Protein AF-A0AAN6QGM3-F1 (afdb_monomer_lite)

Organism: NCBI:txid2074819

Structure (mmCIF, N/CA/C/O backbone):
data_AF-A0AAN6QGM3-F1
#
_entry.id   AF-A0AAN6QGM3-F1
#
loop_
_atom_site.group_PDB
_atom_site.id
_atom_site.type_symbol
_atom_site.label_atom_id
_atom_site.label_alt_id
_atom_site.label_comp_id
_atom_site.label_asym_id
_atom_site.label_entity_id
_atom_site.la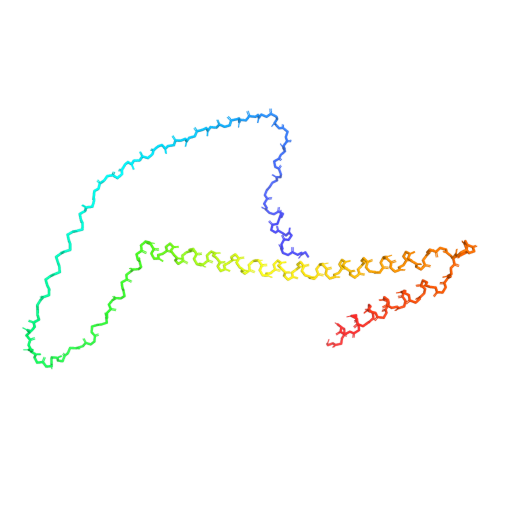bel_seq_id
_atom_site.pdbx_PDB_ins_code
_atom_site.Cartn_x
_atom_site.Cartn_y
_atom_site.Cartn_z
_atom_site.occupancy
_atom_site.B_iso_or_equiv
_atom_site.auth_seq_id
_atom_site.auth_comp_id
_atom_site.auth_asym_id
_atom_site.auth_atom_id
_atom_site.pdbx_PDB_model_num
ATOM 1 N N . MET A 1 1 ? 21.910 -12.677 5.726 1.00 45.75 1 MET A N 1
ATOM 2 C CA . MET A 1 1 ? 22.161 -11.367 5.085 1.00 45.75 1 MET A CA 1
ATOM 3 C C . MET A 1 1 ? 21.325 -11.303 3.813 1.00 45.75 1 MET A C 1
ATOM 5 O O . MET A 1 1 ? 21.329 -12.283 3.087 1.00 45.75 1 MET A O 1
ATOM 9 N N . HIS A 1 2 ? 20.541 -10.242 3.589 1.00 54.78 2 HIS A N 1
ATOM 10 C CA . HIS A 1 2 ? 19.729 -10.113 2.365 1.00 54.78 2 HIS A CA 1
ATOM 11 C C . HIS A 1 2 ? 20.602 -9.609 1.200 1.00 54.78 2 HIS A C 1
ATOM 13 O O . HIS A 1 2 ? 21.355 -8.661 1.424 1.00 54.78 2 HIS A O 1
ATOM 19 N N . PRO A 1 3 ? 20.458 -10.160 -0.018 1.00 70.75 3 PRO A N 1
ATOM 20 C CA . PRO A 1 3 ? 21.336 -9.859 -1.155 1.00 70.75 3 PRO A CA 1
ATOM 21 C C . PRO A 1 3 ? 21.278 -8.390 -1.609 1.00 70.75 3 PRO A C 1
ATOM 23 O O . PRO A 1 3 ? 22.310 -7.798 -1.903 1.00 70.75 3 PRO A O 1
ATOM 26 N N . GLU A 1 4 ? 20.111 -7.737 -1.556 1.00 66.81 4 GLU A N 1
ATOM 27 C CA . GLU A 1 4 ? 19.991 -6.291 -1.844 1.00 66.81 4 GLU A CA 1
ATOM 28 C C . GLU A 1 4 ? 20.796 -5.415 -0.877 1.00 66.81 4 GLU A C 1
ATOM 30 O O . GLU A 1 4 ? 21.246 -4.327 -1.227 1.00 66.81 4 GLU A O 1
ATOM 35 N N . ARG A 1 5 ? 20.996 -5.889 0.357 1.00 60.84 5 ARG A N 1
ATOM 36 C CA . ARG A 1 5 ? 21.742 -5.157 1.381 1.00 60.84 5 ARG A CA 1
ATOM 37 C C . ARG A 1 5 ? 23.250 -5.189 1.108 1.00 60.84 5 ARG A C 1
ATOM 39 O O . ARG A 1 5 ? 23.942 -4.272 1.525 1.00 60.84 5 ARG A O 1
ATOM 46 N N . GLN A 1 6 ? 23.733 -6.217 0.404 1.00 64.12 6 GLN A N 1
ATOM 47 C CA . GLN A 1 6 ? 25.119 -6.320 -0.065 1.00 64.12 6 GLN A CA 1
ATOM 48 C C . GLN A 1 6 ? 25.373 -5.400 -1.266 1.00 64.12 6 GLN A C 1
ATOM 50 O O . GLN A 1 6 ? 26.376 -4.699 -1.278 1.00 64.12 6 GLN A O 1
ATOM 55 N N . ALA A 1 7 ? 24.411 -5.267 -2.186 1.00 62.75 7 ALA A N 1
ATOM 56 C CA . ALA A 1 7 ? 24.526 -4.330 -3.310 1.00 62.75 7 ALA A CA 1
ATOM 57 C C . ALA A 1 7 ? 24.621 -2.847 -2.882 1.00 62.75 7 ALA A C 1
ATOM 59 O O . ALA A 1 7 ? 25.242 -2.049 -3.575 1.00 62.75 7 ALA A O 1
ATOM 60 N N . MET A 1 8 ? 24.043 -2.472 -1.732 1.00 61.19 8 MET A N 1
ATOM 61 C CA . MET A 1 8 ? 24.218 -1.132 -1.147 1.00 61.19 8 MET A CA 1
ATOM 62 C C . MET A 1 8 ? 25.567 -0.925 -0.442 1.00 61.19 8 MET A C 1
ATOM 64 O O . MET A 1 8 ? 25.939 0.222 -0.218 1.00 61.19 8 MET A O 1
ATOM 68 N N . LEU A 1 9 ? 26.263 -1.994 -0.043 1.00 62.78 9 LEU A N 1
ATOM 69 C CA . LEU A 1 9 ? 27.524 -1.905 0.703 1.00 62.78 9 LEU A CA 1
ATOM 70 C C . LEU A 1 9 ? 28.751 -1.793 -0.217 1.00 62.78 9 LEU A C 1
ATOM 72 O O . LEU A 1 9 ? 29.742 -1.193 0.187 1.00 62.78 9 LEU A O 1
ATOM 76 N N . ASP A 1 10 ? 28.668 -2.324 -1.441 1.00 60.16 10 ASP A N 1
ATOM 77 C CA . ASP A 1 10 ? 29.792 -2.381 -2.391 1.00 60.16 10 ASP A CA 1
ATOM 78 C C . ASP A 1 10 ? 29.887 -1.149 -3.323 1.00 60.16 10 ASP A C 1
ATOM 80 O O . ASP A 1 10 ? 30.833 -1.022 -4.102 1.00 60.16 10 ASP A O 1
ATOM 84 N N . VAL A 1 11 ? 28.941 -0.203 -3.233 1.00 61.22 11 VAL A N 1
ATOM 85 C CA . VAL A 1 11 ? 29.041 1.122 -3.869 1.00 61.22 11 VAL A CA 1
ATOM 86 C C . VAL A 1 11 ? 29.656 2.095 -2.856 1.00 61.22 11 VAL A C 1
ATOM 88 O O . VAL A 1 11 ? 29.065 2.390 -1.824 1.00 61.22 11 VAL A O 1
ATOM 91 N N . ALA A 1 12 ? 30.875 2.530 -3.172 1.00 56.12 12 ALA A N 1
ATOM 92 C CA . ALA A 1 12 ? 31.851 3.296 -2.391 1.00 56.12 12 ALA A CA 1
ATOM 93 C C . ALA A 1 12 ? 31.323 4.561 -1.637 1.00 56.12 12 ALA A C 1
ATOM 95 O O . ALA A 1 12 ? 30.191 4.999 -1.841 1.00 56.12 12 ALA A O 1
ATOM 96 N N . PRO A 1 13 ? 32.141 5.153 -0.735 1.00 55.97 13 PRO A N 1
ATOM 97 C CA . PRO A 1 13 ? 31.711 5.896 0.449 1.00 55.97 13 PRO A CA 1
ATOM 98 C C . PRO A 1 13 ? 31.058 7.245 0.127 1.00 55.97 13 PRO A C 1
ATOM 100 O O . PRO A 1 13 ? 31.417 7.924 -0.831 1.00 55.97 13 PRO A O 1
ATOM 103 N N . TYR A 1 14 ? 30.117 7.638 0.987 1.00 51.03 14 TYR A N 1
ATOM 104 C CA . TYR A 1 14 ? 29.386 8.903 0.940 1.00 51.03 14 TYR A CA 1
ATOM 105 C C . TYR A 1 14 ? 30.305 10.112 0.668 1.00 51.03 14 TYR A C 1
ATOM 107 O O . TYR A 1 14 ? 31.251 10.324 1.433 1.00 51.03 14 TYR A O 1
ATOM 115 N N . PRO A 1 15 ? 30.022 10.954 -0.346 1.00 53.88 15 PRO A N 1
ATOM 116 C CA . PRO A 1 15 ? 30.661 12.256 -0.441 1.00 53.88 15 PRO A CA 1
ATOM 117 C C . PRO A 1 15 ? 30.217 13.114 0.749 1.00 53.88 15 PRO A C 1
ATOM 119 O O . PRO A 1 15 ? 29.027 13.319 1.001 1.00 53.88 15 PRO A O 1
ATOM 122 N N . ASN A 1 16 ? 31.203 13.574 1.513 1.00 50.97 16 ASN A N 1
ATOM 123 C CA . ASN A 1 16 ? 31.045 14.508 2.615 1.00 50.97 16 ASN A CA 1
ATOM 124 C C . ASN A 1 16 ? 30.598 15.868 2.054 1.00 50.97 16 ASN A C 1
ATOM 126 O O . ASN A 1 16 ? 31.417 16.631 1.549 1.00 50.97 16 ASN A O 1
ATOM 130 N N . ASN A 1 17 ? 29.298 16.159 2.102 1.00 49.28 17 ASN A N 1
ATOM 131 C CA . ASN A 1 17 ? 28.749 17.441 1.663 1.00 49.28 17 ASN A CA 1
ATOM 132 C C . ASN A 1 17 ? 29.019 18.525 2.716 1.00 49.28 17 ASN A C 1
ATOM 134 O O . ASN A 1 17 ? 28.136 18.886 3.493 1.00 49.28 17 ASN A O 1
ATOM 138 N N . ASN A 1 18 ? 30.239 19.054 2.717 1.00 52.91 18 ASN A N 1
ATOM 139 C CA . ASN A 1 18 ? 30.542 20.357 3.295 1.00 52.91 18 ASN A CA 1
ATOM 140 C C . ASN A 1 18 ? 31.413 21.163 2.328 1.00 52.91 18 ASN A C 1
ATOM 142 O O . ASN A 1 18 ? 32.571 21.433 2.616 1.00 52.91 18 ASN A O 1
ATOM 146 N N . ASP A 1 19 ? 30.841 21.534 1.183 1.00 43.19 19 ASP A N 1
ATOM 147 C CA . ASP A 1 19 ? 31.385 22.605 0.356 1.00 43.19 19 ASP A CA 1
ATOM 148 C C . ASP A 1 19 ? 30.248 23.511 -0.113 1.00 43.19 19 ASP A C 1
ATOM 150 O O . ASP A 1 19 ? 29.473 23.212 -1.022 1.00 43.19 19 ASP A O 1
ATOM 154 N N . ASN A 1 20 ? 30.145 24.643 0.575 1.00 53.06 20 ASN A N 1
ATOM 155 C CA . ASN A 1 20 ? 29.345 25.787 0.188 1.00 53.06 20 ASN A CA 1
ATOM 156 C C . ASN A 1 20 ? 30.004 26.450 -1.033 1.00 53.06 20 ASN A C 1
ATOM 158 O O . ASN A 1 20 ? 30.749 27.418 -0.899 1.00 53.06 20 ASN A O 1
ATOM 162 N N . SER A 1 21 ? 29.751 25.919 -2.228 1.00 47.06 21 SER A N 1
ATOM 163 C CA . SER A 1 21 ? 30.049 26.612 -3.480 1.00 47.06 21 SER A CA 1
ATOM 164 C C . SER A 1 21 ? 28.881 26.456 -4.450 1.00 47.06 21 SER A C 1
ATOM 166 O O . SER A 1 21 ? 28.486 25.370 -4.855 1.00 47.06 21 SER A O 1
ATOM 168 N N . ASN A 1 22 ? 28.277 27.596 -4.757 1.00 48.69 22 ASN A N 1
ATOM 169 C CA . ASN A 1 22 ? 27.172 27.779 -5.681 1.00 48.69 22 ASN A CA 1
ATOM 170 C C . ASN A 1 22 ? 27.722 27.936 -7.111 1.00 48.69 22 ASN A C 1
ATOM 172 O O . ASN A 1 22 ? 28.393 28.941 -7.352 1.00 48.69 22 ASN A O 1
ATOM 176 N N . PRO A 1 23 ? 27.404 27.060 -8.086 1.00 49.44 23 PRO A N 1
ATOM 177 C CA . PRO A 1 23 ? 27.529 27.393 -9.493 1.00 49.44 23 PRO A CA 1
ATOM 178 C C . PRO A 1 23 ? 26.130 27.546 -10.093 1.00 49.44 23 PRO A C 1
ATOM 180 O O . PRO A 1 23 ? 25.440 26.598 -10.470 1.00 49.44 23 PRO A O 1
ATOM 183 N N . ARG A 1 24 ? 25.725 28.808 -10.164 1.00 36.22 24 ARG A N 1
ATOM 184 C CA . ARG A 1 24 ? 24.563 29.303 -10.890 1.00 36.22 24 ARG A CA 1
ATOM 185 C C . ARG A 1 24 ? 24.774 29.087 -12.394 1.00 36.22 24 ARG A C 1
ATOM 187 O O . ARG A 1 24 ? 25.694 29.654 -12.965 1.00 36.22 24 ARG A O 1
ATOM 194 N N . ALA A 1 25 ? 23.885 28.288 -12.982 1.00 44.72 25 ALA A N 1
ATOM 195 C CA . ALA A 1 25 ? 23.387 28.343 -14.359 1.00 44.72 25 ALA A CA 1
ATOM 196 C C . ALA A 1 25 ? 24.402 28.668 -15.478 1.00 44.72 25 ALA A C 1
ATOM 198 O O . ALA A 1 25 ? 24.598 29.828 -15.833 1.00 44.72 25 ALA A O 1
ATOM 199 N N . SER A 1 26 ? 24.935 27.632 -16.131 1.00 49.72 26 SER A N 1
ATOM 2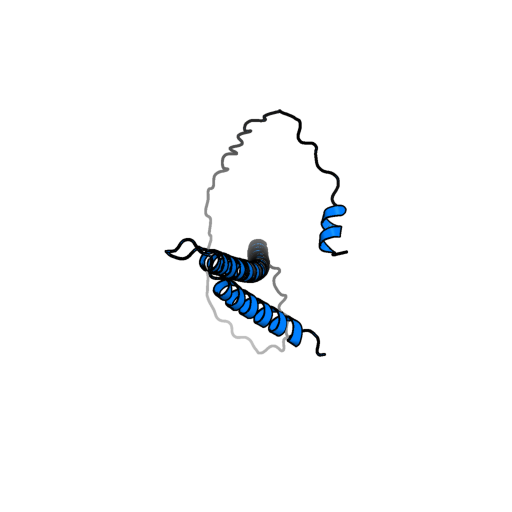00 C CA . SER A 1 26 ? 25.402 27.748 -17.515 1.00 49.72 26 SER A CA 1
ATOM 201 C C . SER A 1 26 ? 24.231 27.492 -18.464 1.00 49.72 26 SER A C 1
ATOM 203 O O . SER A 1 26 ? 23.849 26.353 -18.742 1.00 49.72 26 SER A O 1
ATOM 205 N N . ASP A 1 27 ? 23.665 28.601 -18.911 1.00 43.53 27 ASP A N 1
ATOM 206 C CA . ASP A 1 27 ? 22.826 28.742 -20.089 1.00 43.53 27 ASP A CA 1
ATOM 207 C C . ASP A 1 27 ? 23.559 28.167 -21.317 1.00 43.53 27 ASP A C 1
ATOM 209 O O . ASP A 1 27 ? 24.691 28.552 -21.614 1.00 43.53 27 ASP A O 1
ATOM 213 N N . SER A 1 28 ? 22.949 27.212 -22.017 1.00 44.72 28 SER A N 1
ATOM 214 C CA . SER A 1 28 ? 23.409 26.791 -23.345 1.00 44.72 28 SER A CA 1
ATOM 215 C C . SER A 1 28 ? 22.207 26.575 -24.257 1.00 44.72 28 SER A C 1
ATOM 217 O O . SER A 1 28 ? 21.855 25.468 -24.659 1.00 44.72 28 SER A O 1
ATOM 219 N N . THR A 1 29 ? 21.567 27.683 -24.620 1.00 42.59 29 THR A N 1
ATOM 220 C CA . THR A 1 29 ? 20.818 27.791 -25.872 1.00 42.59 29 THR A CA 1
ATOM 221 C C . THR A 1 29 ? 21.765 27.539 -27.045 1.00 42.59 29 THR A C 1
ATOM 223 O O . THR A 1 29 ? 22.423 28.455 -27.532 1.00 42.59 29 THR A O 1
ATOM 226 N N . THR A 1 30 ? 21.837 26.292 -27.511 1.00 42.12 30 THR A N 1
ATOM 227 C CA . THR A 1 30 ? 22.329 26.001 -28.862 1.00 42.12 30 THR A CA 1
ATOM 228 C C . THR A 1 30 ? 21.144 26.086 -29.808 1.00 42.12 30 THR A C 1
ATOM 230 O O . THR A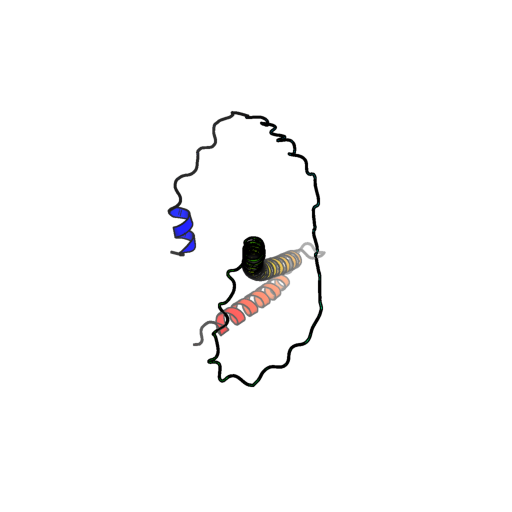 1 30 ? 20.255 25.237 -29.833 1.00 42.12 30 THR A O 1
ATOM 233 N N . THR A 1 31 ? 21.124 27.193 -30.533 1.00 47.19 31 THR A N 1
ATOM 234 C CA . THR A 1 31 ? 20.190 27.553 -31.589 1.00 47.19 31 THR A CA 1
ATOM 235 C C . THR A 1 31 ? 20.280 26.614 -32.793 1.00 47.19 31 THR A C 1
ATOM 237 O O . THR A 1 31 ? 21.362 26.257 -33.249 1.00 47.19 31 THR A O 1
ATOM 240 N N . ASN A 1 32 ? 19.094 26.271 -33.296 1.00 54.72 32 ASN A N 1
ATOM 241 C CA . ASN A 1 32 ? 18.745 25.562 -34.529 1.00 54.72 32 ASN A CA 1
ATOM 242 C C . ASN A 1 32 ? 19.741 25.667 -35.702 1.00 54.72 32 ASN A C 1
ATOM 244 O O . ASN A 1 32 ? 20.074 26.780 -36.112 1.00 54.72 32 ASN A O 1
ATOM 248 N N . PRO A 1 33 ? 20.019 24.556 -36.406 1.00 51.94 33 PRO A N 1
ATOM 249 C CA . PRO A 1 33 ? 20.223 24.589 -37.845 1.00 51.94 33 PRO A CA 1
ATOM 250 C C . PRO A 1 33 ? 18.882 24.426 -38.579 1.00 51.94 33 PRO A C 1
ATOM 252 O O . PRO A 1 33 ? 18.098 23.513 -38.326 1.00 51.94 33 PRO A O 1
ATOM 255 N N . ALA A 1 34 ? 18.625 25.373 -39.474 1.00 40.44 34 ALA A N 1
ATOM 256 C CA . ALA A 1 34 ? 17.460 25.483 -40.334 1.00 40.44 34 ALA A CA 1
ATOM 257 C C . ALA A 1 34 ? 17.261 24.272 -41.270 1.00 40.44 34 ALA A C 1
ATOM 259 O O . ALA A 1 34 ? 18.213 23.782 -41.871 1.00 40.44 34 ALA A O 1
ATOM 260 N N . ASN A 1 35 ? 16.002 23.870 -41.472 1.00 56.47 35 ASN A N 1
ATOM 261 C CA . ASN A 1 35 ? 15.564 23.201 -42.705 1.00 56.47 35 ASN A CA 1
ATOM 262 C C . ASN A 1 35 ? 15.402 24.275 -43.795 1.00 56.47 35 ASN A C 1
ATOM 264 O O . ASN A 1 35 ? 14.878 25.351 -43.493 1.00 56.47 35 ASN A O 1
ATOM 268 N N . PRO A 1 36 ? 15.819 24.019 -45.047 1.00 56.00 36 PRO A N 1
ATOM 269 C CA . PRO A 1 36 ? 14.862 23.479 -46.026 1.00 56.00 36 PRO A CA 1
ATOM 270 C C . PRO A 1 36 ? 15.551 22.512 -47.022 1.00 56.00 36 PRO A C 1
ATOM 272 O O . PRO A 1 36 ? 16.709 22.675 -47.381 1.00 56.00 36 PRO A O 1
ATOM 275 N N . THR A 1 37 ? 14.923 21.476 -47.568 1.00 41.97 37 THR A N 1
ATOM 276 C CA . THR A 1 37 ? 13.966 21.594 -48.676 1.00 41.97 37 THR A CA 1
ATOM 277 C C . THR A 1 37 ? 13.528 20.177 -49.054 1.00 41.97 37 THR A C 1
ATOM 279 O O . THR A 1 37 ? 14.347 19.280 -49.242 1.00 41.97 37 THR A O 1
ATOM 282 N N . THR A 1 38 ? 12.222 19.995 -49.177 1.00 50.19 38 THR A N 1
ATOM 283 C CA . THR A 1 38 ? 11.541 18.859 -49.797 1.00 50.19 38 THR A CA 1
ATOM 284 C C . THR A 1 38 ? 12.012 18.619 -51.233 1.00 50.19 38 THR A C 1
ATOM 286 O O . THR A 1 38 ? 11.849 19.488 -52.084 1.00 50.19 38 THR A O 1
ATOM 289 N N . SER A 1 39 ? 12.493 17.416 -51.537 1.00 42.25 39 SER A N 1
ATOM 290 C CA . SER A 1 39 ? 12.431 16.860 -52.895 1.00 42.25 39 SER A CA 1
ATOM 291 C C . SER A 1 39 ? 11.985 15.403 -52.812 1.00 42.25 39 SER A C 1
ATOM 293 O O . SER A 1 39 ? 12.764 14.459 -52.862 1.00 42.25 39 SER A O 1
ATOM 295 N N . THR A 1 40 ? 10.678 15.234 -52.620 1.00 41.44 40 THR A N 1
ATOM 296 C CA . THR A 1 40 ? 9.987 13.979 -52.905 1.00 41.44 40 THR A CA 1
ATOM 297 C C . THR A 1 40 ? 9.813 13.901 -54.419 1.00 41.44 40 THR A C 1
ATOM 299 O O . THR A 1 40 ? 8.830 14.404 -54.955 1.00 41.44 40 THR A O 1
ATOM 302 N N . THR A 1 41 ? 10.770 13.308 -55.125 1.00 44.25 41 THR A N 1
ATOM 303 C CA . THR A 1 41 ? 10.561 12.828 -56.497 1.00 44.25 41 THR A CA 1
ATOM 304 C C . THR A 1 41 ? 9.958 11.431 -56.398 1.00 44.25 41 THR A C 1
ATOM 306 O O . THR A 1 41 ? 10.655 10.423 -56.318 1.00 44.25 41 THR A O 1
ATOM 309 N N . ALA A 1 42 ? 8.630 11.398 -56.295 1.00 44.44 42 ALA A N 1
ATOM 310 C CA . ALA A 1 42 ? 7.839 10.205 -56.538 1.00 44.44 42 ALA A CA 1
ATOM 311 C C . ALA A 1 42 ? 7.646 10.082 -58.055 1.00 44.44 42 ALA A C 1
ATOM 313 O O . ALA A 1 42 ? 6.778 10.745 -58.612 1.00 44.44 42 ALA A O 1
ATOM 314 N N . ASP A 1 43 ? 8.472 9.266 -58.709 1.00 40.84 43 ASP A N 1
ATOM 315 C CA . ASP A 1 43 ? 8.142 8.702 -60.019 1.00 40.84 43 ASP A CA 1
ATOM 316 C C . ASP A 1 43 ? 7.521 7.321 -59.775 1.00 40.84 43 ASP A C 1
ATOM 318 O O . ASP A 1 43 ? 8.212 6.317 -59.591 1.00 40.84 43 ASP A O 1
ATOM 322 N N . ASP A 1 44 ? 6.192 7.306 -59.691 1.00 47.41 44 ASP A N 1
ATOM 323 C CA . ASP A 1 44 ? 5.360 6.109 -59.790 1.00 47.41 44 ASP A CA 1
ATOM 324 C C . ASP A 1 44 ? 4.945 5.974 -61.259 1.00 47.41 44 ASP A C 1
ATOM 326 O O . ASP A 1 44 ? 3.993 6.601 -61.717 1.00 47.41 44 ASP A O 1
ATOM 330 N N . GLN A 1 45 ? 5.714 5.198 -62.021 1.00 47.78 45 GLN A N 1
ATOM 331 C CA . GLN A 1 45 ? 5.303 4.695 -63.329 1.00 47.78 45 GLN A CA 1
ATOM 332 C C . GLN A 1 45 ? 4.985 3.209 -63.164 1.00 47.78 45 GLN A C 1
ATOM 334 O O . GLN A 1 45 ? 5.856 2.341 -63.247 1.00 47.78 45 GLN A O 1
ATOM 339 N N . GLN A 1 46 ? 3.713 2.930 -62.896 1.00 47.88 46 GLN A N 1
ATOM 340 C CA . GLN A 1 46 ? 3.098 1.634 -63.151 1.00 47.88 46 GLN A CA 1
ATOM 341 C C . GLN A 1 46 ? 2.788 1.526 -64.643 1.00 47.88 46 GLN A C 1
ATOM 343 O O . GLN A 1 46 ? 2.015 2.338 -65.140 1.00 47.88 46 GLN A O 1
ATOM 348 N N . GLN A 1 47 ? 3.277 0.478 -65.312 1.00 45.03 47 GLN A N 1
ATOM 349 C CA . GLN A 1 47 ? 2.460 -0.279 -66.269 1.00 45.03 47 GLN A CA 1
ATOM 350 C C . GLN A 1 47 ? 2.844 -1.774 -66.289 1.00 45.03 47 GLN A C 1
ATOM 352 O O . GLN A 1 47 ? 4.005 -2.098 -66.023 1.00 45.03 47 GLN A O 1
ATOM 357 N N . PRO A 1 48 ? 1.867 -2.676 -66.529 1.00 54.97 48 PRO A N 1
ATOM 358 C CA . PRO A 1 48 ? 1.998 -4.121 -66.362 1.00 54.97 48 PRO A CA 1
ATOM 359 C C . PRO A 1 48 ? 2.253 -4.856 -67.694 1.00 54.97 48 PRO A C 1
ATOM 361 O O . PRO A 1 48 ? 2.380 -4.238 -68.745 1.00 54.97 48 PRO A O 1
ATOM 364 N N . ASP A 1 49 ? 2.265 -6.187 -67.597 1.00 47.16 49 ASP A N 1
ATOM 365 C CA . ASP A 1 49 ? 2.147 -7.185 -68.669 1.00 47.16 49 ASP A CA 1
ATOM 366 C C . ASP A 1 49 ? 3.438 -7.605 -69.368 1.00 47.16 49 ASP A C 1
ATOM 368 O O . ASP A 1 49 ? 3.828 -7.003 -70.360 1.00 47.16 49 ASP A O 1
ATOM 372 N N . GLN A 1 50 ? 4.021 -8.724 -68.903 1.00 47.41 50 GLN A N 1
ATOM 373 C CA . GLN A 1 50 ? 4.469 -9.828 -69.770 1.00 47.41 50 GLN A CA 1
ATOM 374 C C . GLN A 1 50 ? 4.298 -11.174 -69.037 1.00 47.41 50 GLN A C 1
ATOM 376 O O . GLN A 1 50 ? 4.845 -11.387 -67.953 1.00 47.41 50 GLN A O 1
ATOM 381 N N . GLU A 1 51 ? 3.500 -12.062 -69.631 1.00 55.50 51 GLU A N 1
ATOM 382 C CA . GLU A 1 51 ? 3.347 -13.473 -69.266 1.00 55.50 51 GLU A CA 1
ATOM 383 C C . GLU A 1 51 ? 4.573 -14.270 -69.738 1.00 55.50 51 GLU A C 1
ATOM 385 O O . GLU A 1 51 ? 4.896 -14.240 -70.921 1.00 55.50 51 GLU A O 1
ATOM 390 N N . GLU A 1 52 ? 5.229 -15.027 -68.850 1.00 56.84 52 GLU A N 1
ATOM 391 C CA . GLU A 1 52 ? 6.211 -16.058 -69.228 1.00 56.84 52 GLU A CA 1
ATOM 392 C C . GLU A 1 52 ? 6.252 -17.219 -68.192 1.00 56.84 52 GLU A C 1
ATOM 394 O O . GLU A 1 52 ? 5.783 -17.056 -67.061 1.00 56.84 52 GLU A O 1
ATOM 399 N N . PRO A 1 53 ? 6.713 -18.429 -68.586 1.00 51.59 53 PRO A N 1
ATOM 400 C CA . PRO A 1 53 ? 6.192 -19.739 -68.149 1.00 51.59 53 PRO A CA 1
ATOM 401 C C . PRO A 1 53 ? 6.592 -20.160 -66.718 1.00 51.59 53 PRO A C 1
ATOM 403 O O . PRO A 1 53 ? 7.499 -19.559 -66.137 1.00 51.59 53 PRO A O 1
ATOM 406 N N . PRO A 1 54 ? 5.975 -21.217 -66.121 1.00 57.94 54 PRO A N 1
ATOM 407 C CA . PRO A 1 54 ? 6.265 -21.640 -64.749 1.00 57.94 54 PRO A CA 1
ATOM 408 C C . PRO A 1 54 ? 7.662 -22.259 -64.653 1.00 57.94 54 PRO A C 1
ATOM 410 O O . PRO A 1 54 ? 7.868 -23.472 -64.729 1.00 57.94 54 PRO A O 1
ATOM 413 N N . SER A 1 55 ? 8.642 -21.384 -64.479 1.00 53.47 55 SER A N 1
ATOM 414 C CA . SER A 1 55 ? 10.024 -21.744 -64.261 1.00 53.47 55 SER A CA 1
ATOM 415 C C . SER A 1 55 ? 10.186 -22.341 -62.865 1.00 53.47 55 SER A C 1
ATOM 417 O O . SER A 1 55 ? 9.866 -21.732 -61.842 1.00 53.47 55 SER A O 1
ATOM 419 N N . ARG A 1 56 ? 10.693 -23.573 -62.844 1.00 59.47 56 ARG A N 1
ATOM 420 C CA . ARG A 1 56 ? 11.105 -24.356 -61.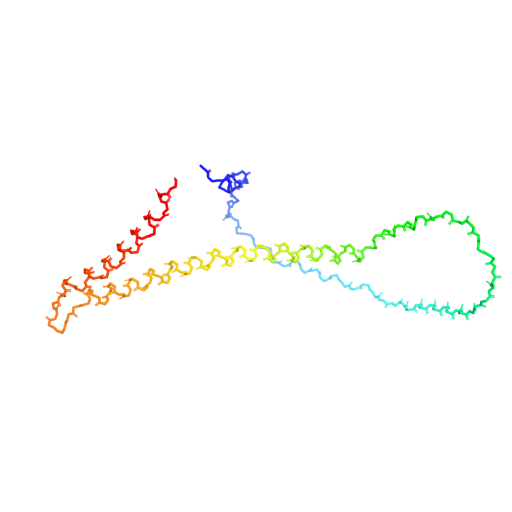679 1.00 59.47 56 ARG A CA 1
ATOM 421 C C . ARG A 1 56 ? 12.196 -23.591 -60.924 1.00 59.47 56 ARG A C 1
ATOM 423 O O . ARG A 1 56 ? 13.387 -23.783 -61.153 1.00 59.47 56 ARG A O 1
ATOM 430 N N . HIS A 1 57 ? 11.793 -22.668 -60.061 1.00 58.16 57 HIS A N 1
ATOM 431 C CA . HIS A 1 57 ? 12.703 -21.836 -59.290 1.00 58.16 57 HIS A CA 1
ATOM 432 C C . HIS A 1 57 ? 12.580 -22.171 -57.814 1.00 58.16 57 HIS A C 1
ATOM 434 O O . HIS A 1 57 ? 11.612 -21.834 -57.136 1.00 58.16 57 HIS A O 1
ATOM 440 N N . GLU A 1 58 ? 13.612 -22.877 -57.359 1.00 62.62 58 GLU A N 1
ATOM 441 C CA . GLU A 1 58 ? 14.060 -22.980 -55.980 1.00 62.62 58 GLU A CA 1
ATOM 442 C C . GLU A 1 58 ? 13.607 -21.772 -55.165 1.00 62.62 58 GLU A C 1
ATOM 444 O O . GLU A 1 58 ? 13.845 -20.619 -55.535 1.00 62.62 58 GLU A O 1
ATOM 449 N N . THR A 1 59 ? 12.953 -22.045 -54.040 1.00 64.50 59 THR A N 1
ATOM 450 C CA . THR A 1 59 ? 12.532 -21.051 -53.059 1.00 64.50 59 THR A CA 1
ATOM 451 C C . THR A 1 59 ? 13.730 -20.196 -52.641 1.00 64.50 59 THR A C 1
ATOM 453 O O . THR A 1 59 ? 14.441 -20.527 -51.686 1.00 64.50 59 THR A O 1
ATOM 456 N N . LYS A 1 60 ? 13.974 -19.087 -53.351 1.00 64.81 60 LYS A N 1
ATOM 457 C CA . LYS A 1 60 ? 14.943 -18.057 -52.977 1.00 64.81 60 LYS A CA 1
ATOM 458 C C . LYS A 1 60 ? 14.487 -17.524 -51.629 1.00 64.81 60 LYS A C 1
ATOM 460 O O . LYS A 1 60 ? 13.570 -16.707 -51.551 1.00 64.81 60 LYS A O 1
ATOM 465 N N . LYS A 1 61 ? 15.090 -18.036 -50.551 1.00 69.62 61 LYS A N 1
ATOM 466 C CA . LYS A 1 61 ? 14.846 -17.589 -49.176 1.00 69.62 61 LYS A CA 1
ATOM 467 C C . LYS A 1 61 ? 14.967 -16.068 -49.159 1.00 69.62 61 LYS A C 1
ATOM 469 O O . LYS A 1 61 ? 16.069 -15.529 -49.265 1.00 69.62 61 LYS A O 1
ATOM 474 N N . ARG A 1 62 ? 13.828 -15.373 -49.068 1.00 72.81 62 ARG A N 1
ATOM 475 C CA . ARG A 1 62 ? 13.778 -13.909 -49.017 1.00 72.81 62 ARG A CA 1
ATOM 476 C C . ARG A 1 62 ? 14.611 -13.475 -47.815 1.00 72.81 62 ARG A C 1
ATOM 478 O O . ARG A 1 62 ? 14.265 -13.771 -46.671 1.00 72.81 62 ARG A O 1
ATOM 485 N N . ARG A 1 63 ? 15.750 -12.829 -48.074 1.00 77.19 63 ARG A N 1
ATOM 486 C CA . ARG A 1 63 ? 16.646 -12.345 -47.018 1.00 77.19 63 ARG A CA 1
ATOM 487 C C . ARG A 1 63 ? 15.870 -11.312 -46.203 1.00 77.19 63 ARG A C 1
ATOM 489 O O . ARG A 1 63 ? 15.372 -10.338 -46.763 1.00 77.19 63 ARG A O 1
ATOM 496 N N . LYS A 1 64 ? 15.732 -11.539 -44.893 1.00 80.06 64 LYS A N 1
ATOM 497 C CA . LYS A 1 64 ? 15.068 -10.576 -44.006 1.00 80.06 64 LYS A CA 1
ATOM 498 C C . LYS A 1 64 ? 15.844 -9.257 -44.057 1.00 80.06 64 LYS A C 1
ATOM 500 O O . LYS A 1 64 ? 17.065 -9.258 -43.888 1.00 80.06 64 LYS A O 1
ATOM 505 N N . LYS A 1 65 ? 15.141 -8.151 -44.325 1.00 81.62 65 LYS A N 1
ATOM 506 C CA . LYS A 1 65 ? 15.730 -6.808 -44.283 1.00 81.62 65 LYS A CA 1
ATOM 507 C C . LYS A 1 65 ? 16.220 -6.532 -42.861 1.00 81.62 65 LYS A C 1
ATOM 509 O O . LYS A 1 65 ? 15.570 -6.926 -41.891 1.00 81.62 65 LYS A O 1
ATOM 514 N N . LYS A 1 66 ? 17.382 -5.888 -42.744 1.00 87.69 66 LYS A N 1
ATOM 515 C CA . LYS A 1 66 ? 17.883 -5.424 -41.447 1.00 87.69 66 LYS A CA 1
ATOM 516 C C . LYS A 1 66 ? 16.933 -4.331 -40.933 1.00 87.69 66 LYS A C 1
ATOM 518 O O . LYS A 1 66 ? 16.474 -3.536 -41.750 1.00 87.69 66 LYS A O 1
ATOM 523 N N . PRO A 1 67 ? 16.624 -4.294 -39.627 1.00 85.56 67 PRO A N 1
ATOM 524 C CA . PRO A 1 67 ? 15.806 -3.230 -39.065 1.00 85.56 67 PRO A CA 1
ATOM 525 C C . PRO A 1 67 ? 16.515 -1.886 -39.237 1.00 85.56 67 PRO A C 1
ATOM 527 O O . PRO A 1 67 ? 17.717 -1.773 -38.962 1.00 85.56 67 PRO A O 1
ATOM 530 N N . ASP A 1 68 ? 15.756 -0.900 -39.701 1.00 88.69 68 ASP A N 1
ATOM 531 C CA . ASP A 1 68 ? 16.195 0.483 -39.842 1.00 88.69 68 ASP A CA 1
ATOM 532 C C . ASP A 1 68 ? 16.370 1.141 -38.462 1.00 88.69 68 ASP A C 1
ATOM 534 O O . ASP A 1 68 ? 15.808 0.667 -37.468 1.00 88.69 68 ASP A O 1
ATOM 538 N N . TYR A 1 69 ? 17.154 2.214 -38.383 1.00 90.00 69 TYR A N 1
ATOM 539 C CA . TYR A 1 69 ? 17.462 2.928 -37.144 1.00 90.00 69 TYR A CA 1
ATOM 540 C C . TYR A 1 69 ? 16.194 3.294 -36.363 1.00 90.00 69 TYR A C 1
ATOM 542 O O . TYR A 1 69 ? 16.045 2.878 -35.215 1.00 90.00 69 TYR A O 1
ATOM 550 N N . TYR A 1 70 ? 15.221 3.912 -37.033 1.00 90.38 70 TYR A N 1
ATOM 551 C CA . TYR A 1 70 ? 13.942 4.291 -36.431 1.00 90.38 70 TYR A CA 1
ATOM 552 C C . TYR A 1 70 ? 13.172 3.091 -35.853 1.00 90.38 70 TYR A C 1
ATOM 554 O O . TYR A 1 70 ? 12.635 3.136 -34.747 1.00 90.38 70 TYR A O 1
ATOM 562 N N . THR A 1 71 ? 13.185 1.952 -36.553 1.00 90.62 71 THR A N 1
ATOM 563 C CA . THR A 1 71 ? 12.525 0.730 -36.061 1.00 90.62 71 THR A CA 1
ATOM 564 C C . THR A 1 71 ? 13.218 0.146 -34.827 1.00 90.62 71 THR A C 1
ATOM 566 O O . THR A 1 71 ? 12.558 -0.435 -33.963 1.00 90.62 71 THR A O 1
ATOM 569 N N . LYS A 1 72 ? 14.542 0.316 -34.704 1.00 90.62 72 LYS A N 1
ATOM 570 C CA . LYS A 1 72 ? 15.289 -0.082 -33.502 1.00 90.62 72 LYS A CA 1
ATOM 571 C C . LYS A 1 72 ? 14.973 0.829 -32.323 1.00 90.62 72 LYS A C 1
ATOM 573 O O . LYS A 1 72 ? 14.850 0.320 -31.212 1.00 90.62 72 LYS A O 1
ATOM 578 N N . GLU A 1 73 ? 14.827 2.130 -32.557 1.00 92.06 73 GLU A N 1
ATOM 579 C CA . GLU A 1 73 ? 14.466 3.094 -31.514 1.00 92.06 73 GLU A CA 1
ATOM 580 C C . GLU A 1 73 ? 13.062 2.846 -30.970 1.00 92.06 73 GLU A C 1
ATOM 582 O O . GLU A 1 73 ? 12.889 2.776 -29.753 1.00 92.06 73 GLU A O 1
ATOM 587 N N . LEU A 1 74 ? 12.079 2.599 -31.843 1.00 93.56 74 LEU A N 1
ATOM 588 C CA . LEU A 1 74 ? 10.732 2.212 -31.413 1.00 93.56 74 LEU A CA 1
ATOM 589 C C . LEU A 1 74 ? 10.757 0.928 -30.576 1.00 93.56 74 LEU A C 1
ATOM 591 O O . LEU A 1 74 ? 10.199 0.889 -29.480 1.00 93.56 74 LEU A O 1
ATOM 595 N N . ALA A 1 75 ? 11.483 -0.098 -31.030 1.00 91.69 75 ALA A N 1
ATOM 596 C CA . ALA A 1 75 ? 11.623 -1.342 -30.276 1.00 91.69 75 ALA A CA 1
ATOM 597 C C . ALA A 1 75 ? 12.344 -1.144 -28.928 1.00 91.69 75 ALA A C 1
ATOM 599 O O . ALA A 1 75 ? 12.037 -1.829 -27.950 1.00 91.69 75 ALA A O 1
ATOM 600 N N . ALA A 1 76 ? 13.310 -0.225 -28.849 1.00 92.31 76 ALA A N 1
ATOM 601 C CA . ALA A 1 76 ? 13.980 0.124 -27.599 1.00 92.31 76 ALA A CA 1
ATOM 602 C C . ALA A 1 76 ? 13.035 0.868 -26.642 1.00 92.31 76 ALA A C 1
ATOM 604 O O . ALA A 1 76 ? 12.976 0.522 -25.461 1.00 92.31 76 ALA A O 1
ATOM 605 N N . ALA A 1 77 ? 12.246 1.815 -27.151 1.00 92.69 77 ALA A N 1
ATOM 606 C CA . ALA A 1 77 ? 11.249 2.545 -26.374 1.00 92.69 77 ALA A CA 1
ATOM 607 C C . ALA A 1 77 ? 10.158 1.612 -25.824 1.00 92.69 77 ALA A C 1
ATOM 609 O O . ALA A 1 77 ? 9.796 1.704 -24.652 1.00 92.69 77 ALA A O 1
ATOM 610 N N . GLU A 1 78 ? 9.672 0.666 -26.629 1.00 92.88 78 GLU A N 1
ATOM 611 C CA . GLU A 1 78 ? 8.709 -0.345 -26.180 1.00 92.88 78 GLU A CA 1
ATOM 612 C C . GLU A 1 78 ? 9.278 -1.242 -25.077 1.00 92.88 78 GLU A C 1
ATOM 614 O O . GLU A 1 78 ? 8.589 -1.535 -24.099 1.00 92.88 78 GLU A O 1
ATOM 619 N N . ARG A 1 79 ? 10.542 -1.664 -25.198 1.00 92.44 79 ARG A N 1
ATOM 620 C CA . ARG A 1 79 ? 11.214 -2.445 -24.146 1.00 92.44 79 ARG A CA 1
ATOM 621 C C . ARG A 1 79 ? 11.366 -1.640 -22.860 1.00 92.44 79 ARG A C 1
ATOM 623 O O . ARG A 1 79 ? 11.116 -2.181 -21.787 1.00 92.44 79 ARG A O 1
ATOM 630 N N . ALA A 1 80 ? 11.734 -0.365 -22.964 1.00 94.06 80 ALA A N 1
ATOM 631 C CA . ALA A 1 80 ? 11.857 0.517 -21.809 1.00 94.06 80 ALA A CA 1
ATOM 632 C C . ALA A 1 80 ? 10.508 0.712 -21.099 1.00 94.06 80 ALA A C 1
ATOM 634 O O . ALA A 1 80 ? 10.449 0.619 -19.873 1.00 94.06 80 ALA A O 1
ATOM 635 N N . LYS A 1 81 ? 9.418 0.901 -21.857 1.00 94.38 81 LYS A N 1
ATOM 636 C CA . LYS A 1 81 ? 8.057 0.982 -21.304 1.00 94.38 81 LYS A CA 1
ATOM 637 C C . LYS A 1 81 ? 7.670 -0.295 -20.562 1.00 94.38 81 LYS A C 1
ATOM 639 O O . LYS A 1 81 ? 7.293 -0.214 -19.400 1.00 94.38 81 LYS A O 1
ATOM 644 N N . LYS A 1 82 ? 7.867 -1.465 -21.177 1.00 93.88 82 LYS A N 1
ATOM 645 C CA . LYS A 1 82 ? 7.557 -2.761 -20.546 1.00 93.88 82 LYS A CA 1
ATOM 646 C C . LYS A 1 82 ? 8.326 -2.971 -19.239 1.00 93.88 82 LYS A C 1
ATOM 648 O O . LYS A 1 82 ? 7.731 -3.319 -18.228 1.00 93.88 82 LYS A O 1
ATOM 653 N N . GLN A 1 83 ? 9.625 -2.672 -19.219 1.00 90.19 83 GLN A N 1
ATOM 654 C CA . GLN A 1 83 ? 10.428 -2.773 -17.994 1.00 90.19 83 GLN A CA 1
ATOM 655 C C . GLN A 1 83 ? 9.983 -1.779 -16.909 1.00 90.19 83 GLN A C 1
ATOM 657 O O . GLN A 1 83 ? 10.037 -2.090 -15.719 1.00 90.19 83 GLN A O 1
ATOM 662 N N . ALA A 1 84 ? 9.561 -0.571 -17.293 1.00 91.25 84 ALA A N 1
ATOM 663 C CA . ALA A 1 84 ? 9.029 0.409 -16.350 1.00 91.25 84 ALA A CA 1
ATOM 664 C C . ALA A 1 84 ? 7.682 -0.041 -15.764 1.00 91.25 84 ALA A C 1
ATOM 666 O O . ALA A 1 84 ? 7.469 0.091 -14.560 1.00 91.25 84 ALA A O 1
ATOM 667 N N . GLU A 1 85 ? 6.807 -0.612 -16.591 1.00 92.06 85 GLU A N 1
ATOM 668 C CA . GLU A 1 85 ? 5.518 -1.172 -16.173 1.00 92.06 85 GLU A CA 1
ATOM 669 C C . GLU A 1 85 ? 5.696 -2.349 -15.208 1.00 92.06 85 GLU A C 1
ATOM 671 O O . GLU A 1 85 ? 5.029 -2.398 -14.176 1.00 92.06 85 GLU A O 1
ATOM 676 N N . GLU A 1 86 ? 6.642 -3.250 -15.481 1.00 91.44 86 GLU A N 1
ATOM 677 C CA . GLU A 1 86 ? 6.973 -4.367 -14.587 1.00 91.44 86 GLU A CA 1
ATOM 678 C C . GLU A 1 86 ? 7.439 -3.871 -13.210 1.00 91.44 86 GLU A C 1
ATOM 680 O O . GLU A 1 86 ? 6.917 -4.309 -12.180 1.00 91.44 86 GLU A O 1
ATOM 685 N N . ARG A 1 87 ? 8.349 -2.887 -13.174 1.00 90.44 87 ARG A N 1
ATOM 686 C CA . ARG A 1 87 ? 8.795 -2.275 -11.909 1.00 90.44 87 ARG A CA 1
ATOM 687 C C . ARG A 1 87 ? 7.657 -1.563 -11.181 1.00 90.44 87 ARG A C 1
ATOM 689 O O . ARG A 1 87 ? 7.551 -1.663 -9.959 1.00 90.44 87 ARG A O 1
ATOM 696 N N . ALA A 1 88 ? 6.799 -0.851 -11.907 1.00 92.00 88 ALA A N 1
ATOM 697 C CA . ALA A 1 88 ? 5.650 -0.173 -11.318 1.00 92.00 88 ALA A CA 1
ATOM 698 C C . ALA A 1 88 ? 4.651 -1.172 -10.713 1.00 92.00 88 ALA A C 1
ATOM 700 O O . ALA A 1 88 ? 4.135 -0.934 -9.620 1.00 92.00 88 ALA A O 1
ATOM 701 N N . ALA A 1 89 ? 4.414 -2.306 -11.378 1.00 92.38 89 ALA A N 1
ATOM 702 C CA . ALA A 1 89 ? 3.521 -3.352 -10.891 1.00 92.38 89 ALA A CA 1
ATOM 703 C C . ALA A 1 89 ? 4.034 -3.997 -9.593 1.00 92.38 89 ALA A C 1
ATOM 705 O O . ALA A 1 89 ? 3.256 -4.206 -8.656 1.00 92.38 89 ALA A O 1
ATOM 706 N N . GLU A 1 90 ? 5.337 -4.271 -9.501 1.00 89.94 90 GLU A N 1
ATOM 707 C CA . GLU A 1 90 ? 5.946 -4.814 -8.283 1.00 89.94 90 GLU A CA 1
ATOM 708 C C . GLU A 1 90 ? 5.857 -3.823 -7.111 1.00 89.94 90 GLU A C 1
ATOM 710 O O . GLU A 1 90 ? 5.420 -4.182 -6.010 1.00 89.94 90 GLU A O 1
ATOM 715 N N . LEU A 1 91 ? 6.185 -2.551 -7.356 1.00 91.00 91 LEU A N 1
ATOM 716 C CA . LEU A 1 91 ? 6.058 -1.495 -6.350 1.00 91.00 91 LEU A CA 1
ATOM 717 C C . LEU A 1 91 ? 4.607 -1.323 -5.887 1.00 91.00 91 LEU A C 1
ATOM 719 O O . LEU A 1 91 ? 4.364 -1.201 -4.685 1.00 91.00 91 LEU A O 1
ATOM 723 N N . ALA A 1 92 ? 3.642 -1.371 -6.808 1.00 93.50 92 ALA A N 1
ATOM 724 C CA . ALA A 1 92 ? 2.224 -1.263 -6.482 1.00 93.50 92 ALA A CA 1
ATOM 725 C C . ALA A 1 92 ? 1.755 -2.404 -5.567 1.00 93.50 92 ALA A C 1
ATOM 727 O O . ALA A 1 92 ? 1.032 -2.146 -4.603 1.00 93.50 92 ALA A O 1
ATOM 728 N N . ARG A 1 93 ? 2.196 -3.648 -5.803 1.00 91.50 93 ARG A N 1
ATOM 729 C CA . ARG A 1 93 ? 1.873 -4.776 -4.909 1.00 91.50 93 ARG A CA 1
ATOM 730 C C . ARG A 1 93 ? 2.434 -4.572 -3.508 1.00 91.50 93 ARG A C 1
ATOM 732 O O . ARG A 1 93 ? 1.703 -4.697 -2.526 1.00 91.50 93 ARG A O 1
ATOM 739 N N . ARG A 1 94 ? 3.707 -4.184 -3.416 1.00 92.31 94 ARG A N 1
ATOM 740 C CA . ARG A 1 94 ? 4.357 -3.911 -2.130 1.00 92.31 94 ARG A CA 1
ATOM 741 C C . ARG A 1 94 ? 3.661 -2.785 -1.368 1.00 92.31 94 ARG A C 1
ATOM 743 O O . ARG A 1 94 ? 3.523 -2.856 -0.145 1.00 92.31 94 ARG A O 1
ATOM 750 N N . GLU A 1 95 ? 3.231 -1.746 -2.075 1.00 94.00 95 GLU A N 1
ATOM 751 C CA . GLU A 1 95 ? 2.531 -0.623 -1.464 1.00 94.00 95 GLU A CA 1
ATOM 752 C C . GLU A 1 95 ? 1.140 -1.033 -0.976 1.00 94.00 95 GLU A C 1
ATOM 754 O O . GLU A 1 95 ? 0.780 -0.705 0.150 1.00 94.00 95 GLU A O 1
ATOM 759 N N . GLN A 1 96 ? 0.390 -1.831 -1.739 1.00 94.56 96 GLN A N 1
ATOM 760 C CA . GLN A 1 96 ? -0.913 -2.344 -1.300 1.00 94.56 96 GLN A CA 1
ATOM 761 C C . GLN A 1 96 ? -0.811 -3.148 0.003 1.00 94.56 96 GLN A C 1
ATOM 763 O O . GLN A 1 96 ? -1.588 -2.909 0.928 1.00 94.56 96 GLN A O 1
ATOM 768 N N . GLU A 1 97 ? 0.167 -4.046 0.124 1.00 92.00 97 GLU A N 1
ATOM 769 C CA . GLU A 1 97 ? 0.393 -4.813 1.358 1.00 92.00 97 GLU A CA 1
ATOM 770 C C . GLU A 1 97 ? 0.746 -3.904 2.544 1.00 92.00 97 GLU A C 1
ATOM 772 O O . GLU A 1 97 ? 0.220 -4.060 3.655 1.00 92.00 97 GLU A O 1
ATOM 777 N N . ARG A 1 98 ? 1.608 -2.903 2.316 1.00 93.50 98 ARG A N 1
ATOM 778 C CA . ARG A 1 98 ? 1.956 -1.902 3.335 1.00 93.50 98 ARG A CA 1
ATOM 779 C C . ARG A 1 98 ? 0.737 -1.099 3.767 1.00 93.50 98 ARG A C 1
ATOM 781 O O . ARG A 1 98 ? 0.514 -0.954 4.970 1.00 93.50 98 ARG A O 1
ATOM 788 N N . GLN A 1 99 ? -0.058 -0.624 2.817 1.00 95.31 99 GLN A N 1
ATOM 789 C CA . GLN A 1 99 ? -1.262 0.159 3.076 1.00 95.31 99 GLN A CA 1
ATOM 790 C C . GLN A 1 99 ? -2.302 -0.653 3.843 1.00 95.31 99 GLN A C 1
ATOM 792 O O . GLN A 1 99 ? -2.855 -0.157 4.824 1.00 95.31 99 GLN A O 1
ATOM 797 N N . GLN A 1 100 ? -2.507 -1.925 3.493 1.00 93.56 100 GLN A N 1
ATOM 798 C CA . GLN A 1 100 ? -3.373 -2.821 4.262 1.00 93.56 100 GLN A CA 1
ATOM 799 C C . GLN A 1 100 ? -2.881 -2.956 5.708 1.00 93.56 100 GLN A C 1
ATOM 801 O O . GLN A 1 100 ? -3.651 -2.741 6.647 1.00 93.56 100 GLN A O 1
ATOM 806 N N . ARG A 1 101 ? -1.582 -3.208 5.911 1.00 92.88 101 ARG A N 1
ATOM 807 C CA . ARG A 1 101 ? -0.991 -3.326 7.253 1.00 92.88 101 ARG A CA 1
ATOM 808 C C . ARG A 1 101 ? -1.123 -2.037 8.071 1.00 92.88 101 ARG A C 1
ATOM 810 O O . ARG A 1 101 ? -1.402 -2.096 9.273 1.00 92.88 101 ARG A O 1
ATOM 817 N N . ILE A 1 102 ? -0.921 -0.877 7.447 1.00 95.94 102 ILE A N 1
ATOM 818 C CA . ILE A 1 102 ? -1.082 0.433 8.091 1.00 95.94 102 ILE A CA 1
ATOM 819 C C . ILE A 1 102 ? -2.552 0.660 8.449 1.00 95.94 102 ILE A C 1
ATOM 821 O O . ILE A 1 102 ? -2.847 0.960 9.606 1.00 95.94 102 ILE A O 1
ATOM 825 N N . ALA A 1 103 ? -3.474 0.435 7.514 1.00 95.94 103 ALA A N 1
ATOM 826 C CA . ALA A 1 103 ? -4.906 0.605 7.733 1.00 95.94 103 ALA A CA 1
ATOM 827 C C . ALA A 1 103 ? -5.423 -0.287 8.871 1.00 95.94 103 ALA A C 1
ATOM 829 O O . ALA A 1 103 ? -6.181 0.173 9.730 1.00 95.94 103 ALA A O 1
ATOM 830 N N . GLU A 1 104 ? -4.985 -1.545 8.942 1.00 94.00 104 GLU A N 1
ATOM 831 C CA . GLU A 1 104 ? -5.319 -2.428 10.061 1.00 94.00 104 GLU A CA 1
ATOM 832 C C . GLU A 1 104 ? -4.786 -1.904 11.397 1.00 94.00 104 GLU A C 1
ATOM 834 O O . GLU A 1 104 ? -5.512 -1.888 12.399 1.00 94.00 104 GLU A O 1
ATOM 839 N N . ARG A 1 105 ? -3.531 -1.443 11.420 1.00 94.50 105 ARG A N 1
ATOM 840 C CA . ARG A 1 105 ? -2.909 -0.865 12.617 1.00 94.50 105 ARG A CA 1
ATOM 841 C C . ARG A 1 105 ? -3.652 0.383 13.079 1.00 94.50 105 ARG A C 1
ATOM 843 O O . ARG A 1 105 ? -3.857 0.556 14.280 1.00 94.50 105 ARG A O 1
ATOM 850 N N . GLU A 1 106 ? -4.057 1.244 12.155 1.00 96.88 106 GLU A N 1
ATOM 851 C CA . GLU A 1 106 ? -4.823 2.445 12.469 1.00 96.88 106 GLU A CA 1
ATOM 852 C C . GLU A 1 106 ? -6.217 2.120 12.993 1.00 96.88 106 GLU A C 1
ATOM 854 O O . GLU A 1 106 ? -6.633 2.698 13.999 1.00 96.88 106 GLU A O 1
ATOM 859 N N . ARG A 1 107 ? -6.923 1.174 12.363 1.00 95.31 107 ARG A N 1
ATOM 860 C CA . ARG A 1 107 ? -8.223 0.688 12.850 1.00 95.31 107 ARG A CA 1
ATOM 861 C C . ARG A 1 107 ? -8.099 0.165 14.276 1.00 95.31 107 ARG A C 1
ATOM 863 O O . ARG A 1 107 ? -8.872 0.571 15.142 1.00 95.31 107 ARG A O 1
ATOM 870 N N . TYR A 1 108 ? -7.088 -0.662 14.539 1.00 96.00 108 TYR A N 1
ATOM 871 C CA . TYR A 1 108 ? -6.816 -1.183 15.875 1.00 96.00 108 TYR A CA 1
ATOM 872 C C . TYR A 1 108 ? -6.487 -0.069 16.876 1.00 96.00 108 TYR A C 1
ATOM 874 O O . TYR A 1 108 ? -7.056 -0.030 17.965 1.00 96.00 108 TYR A O 1
ATOM 882 N N . ARG A 1 109 ? -5.622 0.884 16.501 1.00 96.31 109 ARG A N 1
ATOM 883 C CA . ARG A 1 109 ? -5.263 2.033 17.347 1.00 96.31 109 ARG A CA 1
ATOM 884 C C . ARG A 1 109 ? -6.494 2.867 17.705 1.00 96.31 109 ARG A C 1
ATOM 886 O O . ARG A 1 109 ? -6.676 3.195 18.874 1.00 96.31 109 ARG A O 1
ATOM 893 N N . LYS A 1 110 ? -7.345 3.183 16.724 1.00 96.50 110 LYS A N 1
ATOM 894 C CA . LYS A 1 110 ? -8.591 3.944 16.922 1.00 96.50 110 LYS A CA 1
ATOM 895 C C . LYS A 1 110 ? -9.563 3.188 17.832 1.00 96.50 110 LYS A C 1
ATOM 897 O O . LYS A 1 110 ? -10.112 3.778 18.759 1.00 96.50 110 LYS A O 1
ATOM 902 N N . ALA A 1 111 ? -9.734 1.884 17.615 1.00 95.38 111 ALA A N 1
ATOM 903 C CA . ALA A 1 111 ? -10.586 1.046 18.455 1.00 95.38 111 ALA A CA 1
ATOM 904 C C . ALA A 1 111 ? -10.078 1.000 19.907 1.00 95.38 111 ALA A C 1
ATOM 906 O O . ALA A 1 111 ? -10.854 1.228 20.835 1.00 95.38 111 ALA A O 1
ATOM 907 N N . MET A 1 112 ? -8.776 0.781 20.112 1.00 94.50 112 MET A N 1
ATOM 908 C CA . MET A 1 112 ? -8.163 0.772 21.444 1.00 94.50 112 MET A CA 1
ATOM 909 C C . MET A 1 112 ? -8.272 2.127 22.143 1.00 94.50 112 MET A C 1
ATOM 911 O O . MET A 1 112 ? -8.617 2.176 23.321 1.00 94.50 112 MET A O 1
ATOM 915 N N . ALA A 1 113 ? -8.041 3.231 21.427 1.00 94.62 113 ALA A N 1
ATOM 916 C CA . ALA A 1 113 ? -8.228 4.573 21.974 1.00 94.62 113 ALA A CA 1
ATOM 917 C C . ALA A 1 113 ? -9.675 4.785 22.453 1.00 94.62 113 ALA A C 1
ATOM 919 O O . ALA A 1 113 ? -9.896 5.293 23.551 1.00 94.62 113 ALA A O 1
ATOM 920 N N . LYS A 1 114 ? -10.661 4.311 21.679 1.00 92.88 114 LYS A N 1
ATOM 921 C CA . LYS A 1 114 ? -12.080 4.367 22.054 1.00 92.88 114 LYS A CA 1
ATOM 922 C C . LYS A 1 114 ? -12.423 3.475 23.250 1.00 92.88 114 LYS A C 1
ATOM 924 O O . LYS A 1 114 ? -13.254 3.857 24.068 1.00 92.88 114 LYS A O 1
ATOM 929 N N . ALA A 1 115 ? -11.806 2.302 23.368 1.00 92.44 115 ALA A N 1
ATOM 930 C CA . ALA A 1 115 ? -11.995 1.424 24.522 1.00 92.44 115 ALA A CA 1
ATOM 931 C C . ALA A 1 115 ? -11.353 1.981 25.800 1.00 92.44 115 ALA A C 1
ATOM 933 O O . ALA A 1 115 ? -11.927 1.839 26.879 1.00 92.44 115 ALA A O 1
ATOM 934 N N . LYS A 1 116 ? -10.203 2.648 25.656 1.00 91.25 116 LYS A N 1
ATOM 935 C CA . LYS A 1 116 ? -9.459 3.298 26.738 1.00 91.25 116 LYS A CA 1
ATOM 936 C C . LYS A 1 116 ? -10.121 4.588 27.229 1.00 91.25 116 LYS A C 1
ATOM 938 O O . LYS A 1 116 ? -9.894 4.971 28.377 1.00 91.25 116 LYS A O 1
ATOM 943 N N . ALA A 1 117 ? -10.929 5.237 26.390 1.00 92.44 117 ALA A N 1
ATOM 944 C CA . ALA A 1 117 ? -11.664 6.440 26.755 1.00 92.44 117 ALA A CA 1
ATOM 945 C C . ALA A 1 117 ? -12.592 6.178 27.965 1.00 92.44 117 ALA A C 1
ATOM 947 O O . ALA A 1 117 ? -13.336 5.186 27.965 1.00 92.44 117 ALA A O 1
ATOM 948 N N . PRO A 1 118 ? -12.549 7.031 29.006 1.00 91.06 118 PRO A N 1
ATOM 949 C CA . PRO A 1 118 ? -13.407 6.885 30.175 1.00 91.06 118 PRO A CA 1
ATOM 950 C C . PRO A 1 118 ? -14.888 7.050 29.809 1.00 91.06 118 PRO A C 1
ATOM 952 O O . PRO A 1 118 ? -15.239 7.684 28.813 1.00 91.06 118 PRO A O 1
ATOM 955 N N . GLY A 1 119 ? -15.768 6.436 30.604 1.00 87.25 119 GLY A N 1
ATOM 956 C CA . GLY A 1 119 ? -17.209 6.664 30.493 1.00 87.25 119 GLY A CA 1
ATOM 957 C C . GLY A 1 119 ? -17.623 8.048 31.016 1.00 87.25 119 GLY A C 1
ATOM 958 O O . GLY A 1 119 ? -16.775 8.780 31.521 1.00 87.25 119 GLY A O 1
ATOM 959 N N . PRO A 1 120 ? -18.925 8.381 30.956 1.00 87.75 120 PRO A N 1
ATOM 960 C CA . PRO A 1 120 ? -19.464 9.615 31.540 1.00 87.75 120 PRO A CA 1
ATOM 961 C C . PRO A 1 120 ? -19.068 9.806 33.012 1.00 87.75 120 PRO A C 1
ATOM 963 O O . PRO A 1 120 ? -18.753 10.912 33.427 1.00 87.75 120 PRO A O 1
ATOM 966 N N . ASP A 1 121 ? -18.964 8.707 33.763 1.00 90.12 121 ASP A N 1
ATOM 967 C CA . ASP A 1 121 ? -18.566 8.699 35.178 1.00 90.12 121 ASP A CA 1
ATOM 968 C C . ASP A 1 121 ? -17.049 8.897 35.401 1.00 90.12 121 ASP A C 1
ATOM 970 O O . ASP A 1 121 ? -16.546 8.672 36.501 1.00 90.12 121 ASP A O 1
ATOM 974 N N . GLY A 1 122 ? -16.270 9.179 34.350 1.00 89.31 122 GLY A N 1
ATOM 975 C CA . GLY A 1 122 ? -14.808 9.328 34.402 1.00 89.31 122 GLY A CA 1
ATOM 976 C C . GLY A 1 122 ? -14.025 8.019 34.589 1.00 89.31 122 GLY A C 1
ATOM 977 O O . GLY A 1 122 ? -12.806 7.985 34.419 1.00 89.31 122 GLY A O 1
ATOM 978 N N . LYS A 1 123 ? -14.703 6.905 34.888 1.00 88.62 123 LYS A N 1
ATOM 979 C CA . LYS A 1 123 ? -14.084 5.589 35.112 1.00 88.62 123 LYS A CA 1
ATOM 980 C C . LYS A 1 123 ? -13.849 4.841 33.793 1.00 88.62 123 LYS A C 1
ATOM 982 O O . LYS A 1 123 ? -14.698 4.826 32.896 1.00 88.62 123 LYS A O 1
ATOM 987 N N . ARG A 1 124 ? -12.692 4.178 33.675 1.00 88.12 124 ARG A N 1
ATOM 988 C CA . ARG A 1 124 ? -12.350 3.319 32.525 1.00 88.12 124 ARG A CA 1
ATOM 989 C C . ARG A 1 124 ? -13.090 1.984 32.624 1.00 88.12 124 ARG A C 1
ATOM 991 O O . ARG A 1 124 ? -13.152 1.382 33.692 1.00 88.12 124 ARG A O 1
ATOM 998 N N . LYS A 1 125 ? -13.635 1.502 31.503 1.00 85.94 125 LYS A N 1
ATOM 999 C CA . LYS A 1 125 ? -14.349 0.215 31.438 1.00 85.94 125 LYS A CA 1
ATOM 1000 C C . LYS A 1 125 ? -13.402 -0.885 30.952 1.00 85.94 125 LYS A C 1
ATOM 1002 O O . LYS A 1 125 ? -13.251 -1.079 29.748 1.00 85.94 125 LYS A O 1
ATOM 1007 N N . LEU A 1 126 ? -12.802 -1.615 31.895 1.00 79.56 126 LEU A N 1
ATOM 1008 C CA . LEU A 1 126 ? -11.745 -2.612 31.654 1.00 79.56 126 LEU A CA 1
ATOM 1009 C C . LEU A 1 126 ? -12.125 -3.698 30.618 1.00 79.56 126 LEU A C 1
ATOM 1011 O O . LEU A 1 126 ? -11.284 -4.149 29.850 1.00 79.56 126 LEU A O 1
ATOM 1015 N N . GLY A 1 127 ? -13.409 -4.063 30.519 1.00 86.81 127 GLY A N 1
ATOM 1016 C CA . GLY A 1 127 ? -13.899 -5.076 29.571 1.00 86.81 127 GLY A CA 1
ATOM 1017 C C . GLY A 1 127 ? -14.007 -4.634 28.103 1.00 86.81 127 GLY A C 1
ATOM 1018 O O . GLY A 1 127 ? -14.305 -5.455 27.239 1.00 86.81 127 GLY A O 1
ATOM 1019 N N . ARG A 1 128 ? -13.795 -3.350 27.779 1.00 90.12 128 ARG A N 1
ATOM 1020 C CA . ARG A 1 128 ? -13.818 -2.880 26.378 1.00 90.12 128 ARG A CA 1
ATOM 1021 C C . ARG A 1 128 ? -12.502 -3.152 25.653 1.00 90.12 128 ARG A C 1
ATOM 1023 O O . ARG A 1 128 ? -12.504 -3.371 24.446 1.00 90.12 128 ARG A O 1
ATOM 1030 N N . GLU A 1 129 ? -11.396 -3.135 26.391 1.00 90.69 129 GLU A N 1
ATOM 1031 C CA . GLU A 1 129 ? -10.049 -3.352 25.855 1.00 90.69 129 GLU A CA 1
ATOM 1032 C C . GLU A 1 129 ? -9.819 -4.841 25.545 1.00 90.69 129 GLU A C 1
ATOM 1034 O O . GLU A 1 129 ? -9.238 -5.177 24.511 1.00 90.69 129 GLU A O 1
ATOM 1039 N N . SER A 1 130 ? -10.358 -5.736 26.386 1.00 92.62 130 SER A N 1
ATOM 1040 C CA . SER A 1 130 ? -10.204 -7.189 26.234 1.00 92.62 130 SER A CA 1
ATOM 1041 C C . SER A 1 130 ? -10.774 -7.707 24.914 1.00 92.62 130 SER A C 1
ATOM 1043 O O . SER A 1 130 ? -10.098 -8.465 24.226 1.00 92.62 130 SER A O 1
ATOM 1045 N N . LYS A 1 131 ? -11.965 -7.254 24.496 1.00 92.50 131 LYS A N 1
ATOM 1046 C CA . LYS A 1 131 ? -12.582 -7.677 23.226 1.00 92.50 131 LYS A CA 1
ATOM 1047 C C . LYS A 1 131 ? -11.691 -7.370 22.015 1.00 92.50 131 LYS A C 1
ATOM 1049 O O . LYS A 1 131 ? -11.468 -8.235 21.177 1.00 92.50 131 LYS A O 1
ATOM 1054 N N . ILE A 1 132 ? -11.141 -6.157 21.952 1.00 93.94 132 ILE A N 1
ATOM 1055 C CA . ILE A 1 132 ? -10.296 -5.713 20.832 1.00 93.94 132 ILE A CA 1
ATOM 1056 C C . ILE A 1 132 ? -8.977 -6.492 20.806 1.00 93.94 132 ILE A C 1
ATOM 1058 O O . ILE A 1 132 ? -8.472 -6.841 19.736 1.00 93.94 132 ILE A O 1
ATOM 1062 N N . LEU A 1 133 ? -8.418 -6.775 21.985 1.00 93.31 133 LEU A N 1
ATOM 1063 C CA . LEU A 1 133 ? -7.198 -7.563 22.102 1.00 93.31 133 LEU A CA 1
ATOM 1064 C C . LEU A 1 133 ? -7.425 -9.015 21.660 1.00 93.31 133 LEU A C 1
ATOM 1066 O O . LEU A 1 133 ? -6.613 -9.548 20.905 1.00 93.31 133 LEU A O 1
ATOM 1070 N N . LEU A 1 134 ? -8.545 -9.625 22.058 1.00 93.94 134 LEU A N 1
ATOM 1071 C CA . LEU A 1 134 ? -8.926 -10.975 21.635 1.00 93.94 134 LEU A CA 1
ATOM 1072 C C . LEU A 1 134 ? -9.116 -11.066 20.117 1.00 93.94 134 LEU A C 1
ATO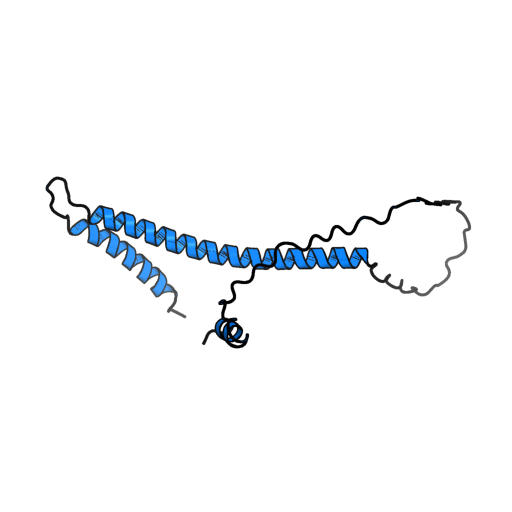M 1074 O O . LEU A 1 134 ? -8.610 -12.002 19.501 1.00 93.94 134 LEU A O 1
ATOM 1078 N N . ASP A 1 135 ? -9.752 -10.071 19.493 1.00 92.94 135 ASP A N 1
ATOM 1079 C CA . ASP A 1 135 ? -9.890 -10.015 18.033 1.00 92.94 135 ASP A CA 1
ATOM 1080 C C . ASP A 1 135 ? -8.519 -9.953 17.333 1.00 92.94 135 ASP A C 1
ATOM 1082 O O . ASP A 1 135 ? -8.311 -10.583 16.291 1.00 92.94 135 ASP A O 1
ATOM 1086 N N . ARG A 1 136 ? -7.544 -9.233 17.912 1.00 93.00 136 ARG A N 1
ATOM 1087 C CA . ARG A 1 136 ? -6.175 -9.173 17.376 1.00 93.00 136 ARG A CA 1
ATOM 1088 C C . ARG A 1 136 ? -5.427 -10.493 17.541 1.00 93.00 136 ARG A C 1
ATOM 1090 O O . ARG A 1 136 ? -4.748 -10.901 16.601 1.00 93.00 136 ARG A O 1
ATOM 1097 N N . VAL A 1 137 ? -5.553 -11.150 18.695 1.00 93.56 137 VAL A N 1
ATOM 1098 C CA . VAL A 1 137 ? -4.961 -12.476 18.939 1.00 93.56 137 VAL A CA 1
ATOM 1099 C C . VAL A 1 137 ? -5.556 -13.502 17.982 1.00 93.56 137 VAL A C 1
ATOM 1101 O O . VAL A 1 137 ? -4.804 -14.241 17.359 1.00 93.56 137 VAL A O 1
ATOM 1104 N N . LYS A 1 138 ? -6.878 -13.496 17.781 1.00 92.88 138 LYS A N 1
ATOM 1105 C CA . LYS A 1 138 ? -7.553 -14.388 16.830 1.00 92.88 138 LYS A CA 1
ATOM 1106 C C . LYS A 1 138 ? -6.993 -14.250 15.413 1.00 92.88 138 LYS A C 1
ATOM 1108 O O . LYS A 1 138 ? -6.743 -15.265 14.773 1.00 92.88 138 LYS A O 1
ATOM 1113 N N . LYS A 1 139 ? -6.762 -13.017 14.943 1.00 89.62 139 LYS A N 1
ATOM 1114 C CA . LYS A 1 139 ? -6.102 -12.773 13.649 1.00 89.62 139 LYS A CA 1
ATOM 1115 C C . LYS A 1 139 ? -4.689 -13.356 13.618 1.00 89.62 139 LYS A C 1
ATOM 1117 O O . LYS A 1 139 ? -4.404 -14.189 12.775 1.00 89.62 139 LYS A O 1
ATOM 1122 N N . LEU A 1 140 ? -3.850 -13.008 14.596 1.00 87.19 140 LEU A N 1
ATOM 1123 C CA . LEU A 1 140 ? -2.463 -13.488 14.653 1.00 87.19 140 LEU A CA 1
ATOM 1124 C C . LEU A 1 140 ? -2.360 -15.018 14.725 1.00 87.19 140 LEU A C 1
ATOM 1126 O O . LEU A 1 140 ? -1.479 -15.597 14.102 1.00 87.19 140 LEU A O 1
ATOM 1130 N N . VAL A 1 141 ? -3.248 -15.680 15.466 1.00 91.12 141 VAL A N 1
ATOM 1131 C CA . VAL A 1 141 ? -3.280 -17.147 15.560 1.00 91.12 141 VAL A CA 1
ATOM 1132 C C . VAL A 1 141 ? -3.802 -17.776 14.262 1.00 91.12 141 VAL A C 1
ATOM 1134 O O . VAL A 1 141 ? -3.274 -18.802 13.850 1.00 91.12 141 VAL A O 1
ATOM 1137 N N . GLY A 1 142 ? -4.776 -17.162 13.580 1.00 80.81 142 GLY A N 1
ATOM 1138 C CA . GLY A 1 142 ? -5.238 -17.613 12.259 1.00 80.81 142 GLY A CA 1
ATOM 1139 C C . GLY A 1 142 ? -4.174 -17.469 11.161 1.00 80.81 142 GLY A C 1
ATOM 1140 O O . GLY A 1 142 ? -4.010 -18.372 10.340 1.00 80.81 142 GLY A O 1
ATOM 1141 N N . ASP A 1 143 ? -3.408 -16.378 11.204 1.00 73.75 143 ASP A N 1
ATOM 1142 C CA . ASP A 1 143 ? -2.320 -16.085 10.264 1.00 73.75 143 ASP A CA 1
ATOM 1143 C C . ASP A 1 143 ? -1.080 -16.978 10.524 1.00 73.75 143 ASP A C 1
ATOM 1145 O O . ASP A 1 143 ? -0.438 -17.464 9.591 1.00 73.75 143 ASP A O 1
ATOM 1149 N N . ASN A 1 144 ? -0.751 -17.250 11.796 1.00 61.31 144 ASN A N 1
ATOM 1150 C CA . ASN A 1 144 ? 0.392 -18.094 12.183 1.00 61.31 144 ASN A CA 1
ATOM 1151 C C . ASN A 1 144 ? 0.076 -19.603 12.155 1.00 61.31 144 ASN A C 1
ATOM 1153 O O . ASN A 1 144 ? 0.976 -20.418 11.976 1.00 61.31 144 ASN A O 1
ATOM 1157 N N . GLY A 1 145 ? -1.187 -20.002 12.337 1.00 54.88 145 GLY A N 1
ATOM 1158 C CA . GLY A 1 145 ? -1.603 -21.410 12.349 1.00 54.88 145 GLY A CA 1
ATOM 1159 C C . GLY A 1 145 ? -1.702 -22.055 10.963 1.00 54.88 145 GLY A C 1
ATOM 1160 O O . GLY A 1 145 ? -1.702 -23.276 10.856 1.00 54.88 145 GLY A O 1
ATOM 1161 N N . THR A 1 146 ? -1.752 -21.259 9.893 1.00 53.56 146 THR A N 1
ATOM 1162 C CA . THR A 1 146 ? -1.822 -21.743 8.500 1.00 53.56 146 THR A CA 1
ATOM 1163 C C . THR A 1 146 ? -0.465 -21.788 7.793 1.00 53.56 146 THR A C 1
ATOM 1165 O O . THR A 1 146 ? -0.343 -22.409 6.741 1.00 53.56 146 THR A O 1
ATOM 1168 N N . THR A 1 147 ? 0.575 -21.185 8.373 1.00 54.78 147 THR A N 1
ATOM 1169 C CA . THR A 1 147 ? 1.924 -21.093 7.783 1.00 54.78 147 THR A CA 1
ATOM 1170 C C . THR A 1 147 ? 2.909 -22.146 8.316 1.00 54.78 147 THR A C 1
ATOM 1172 O O . THR A 1 147 ? 4.035 -22.212 7.833 1.00 54.78 147 THR A O 1
ATOM 1175 N N . GLY A 1 148 ? 2.487 -22.999 9.261 1.00 53.44 148 GLY A N 1
ATOM 1176 C CA . GLY A 1 148 ? 3.328 -24.001 9.941 1.00 53.44 148 GLY A CA 1
ATOM 1177 C C . GLY A 1 148 ? 2.881 -25.465 9.823 1.00 53.44 148 GLY A C 1
ATOM 1178 O O . GLY A 1 148 ? 3.372 -26.298 10.577 1.00 53.44 148 GLY A O 1
ATOM 1179 N N . SER A 1 149 ? 1.956 -25.802 8.917 1.00 56.31 149 SER A N 1
ATOM 1180 C CA . SER A 1 149 ? 1.605 -27.198 8.606 1.00 56.31 149 SER A CA 1
ATOM 1181 C C . SER A 1 149 ? 1.889 -27.483 7.131 1.00 56.31 149 SER A C 1
ATOM 1183 O O . SER A 1 149 ? 1.013 -27.362 6.273 1.00 56.31 149 SER A O 1
ATO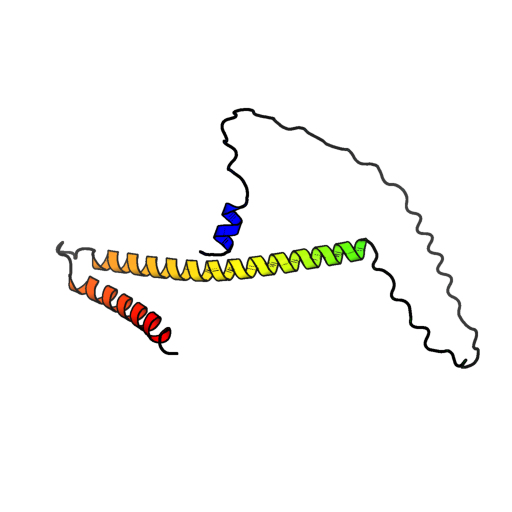M 1185 N N . ARG A 1 150 ? 3.154 -27.785 6.836 1.00 47.78 150 ARG A N 1
ATOM 1186 C CA . ARG A 1 150 ? 3.615 -28.477 5.628 1.00 47.78 150 ARG A CA 1
ATOM 1187 C C . ARG A 1 150 ? 4.972 -29.105 5.883 1.00 47.78 150 ARG A C 1
ATOM 1189 O O . ARG A 1 150 ? 5.796 -28.428 6.533 1.00 47.78 150 ARG A O 1
#

Sequence (150 aa):
MHPERQAMLDVAPYPNNNDNSNPRASDSTTTNPANPTTSTTADDQQQPDQEEPPSRHETKKRRKKKPDYYTKELAAAERAKKQAEERAAELARREQERQQRIAERERYRKAMAKAKAPGPDGKRKLGRESKILLDRVKKLVGDNGTTGSR

Foldseek 3Di:
DDPVVVVVVPPDDDDDPDDPDDDPDDDDPPDDDDDDDDDPPDPDDDDDDDDDDPDPDDPPPPPDDDDDPVRVVVVVVVVVVVVVVVVVVVVVVVVVVVVVVVVVVVVLVVQQVVQQQADPVRHHDPVSNVVSVVVVVVVVCVVVVVVPDD

Radius of gyration: 35.38 Å; chains: 1; bounding box: 51×58×105 Å

pLDDT: mean 73.49, std 20.08, range [36.22, 96.88]

Secondary structure (DSSP, 8-state):
--HHHHHTTSS---------------------PPP---------------------------PPPPPPHHHHHHHHHHHHHHHHHHHHHHHHHHHHHHHHHHHHHHHHHHHHHHHHS--TTS---THHHHHHHHHHHHHHHHHHHSSS--